Protein AF-A0A846U7V5-F1 (afdb_monomer)

Secondary structure (DSSP, 8-state):
--HHHHHHHHHHHHHHHHTT-S--HHHHHHHHHHHHHHHHHHHHHHHHHHTT-TTSS-SSSSSSSS-SS--GGGHHHHHHHHHHHHHHHHHHHHHHHHHHHH-

Solvent-accessible surface area (backbone atoms only — not comparable to full-atom values): 5639 Å² total; per-residue (Å²): 130,67,69,72,55,51,58,51,49,53,53,47,53,50,46,47,54,64,41,56,83,68,86,47,75,62,46,52,49,32,50,52,48,42,53,51,43,51,52,50,46,52,53,44,48,49,47,23,62,76,68,64,14,80,66,36,42,83,43,79,92,32,26,38,99,91,32,74,57,65,51,80,92,49,46,71,36,6,48,49,32,46,47,44,58,52,44,51,56,54,39,51,54,38,50,52,52,37,53,63,56,50,92

Structure (mmCIF, N/CA/C/O backbone):
data_AF-A0A846U7V5-F1
#
_entry.id   AF-A0A846U7V5-F1
#
loop_
_atom_site.group_PDB
_atom_site.id
_atom_site.type_symbol
_atom_site.label_atom_id
_atom_site.label_alt_id
_atom_site.label_comp_id
_atom_site.label_asym_id
_atom_site.label_entity_id
_atom_site.label_seq_id
_atom_site.pdbx_PDB_ins_code
_atom_site.Cartn_x
_atom_site.Cartn_y
_atom_site.Cartn_z
_atom_site.occupancy
_atom_site.B_iso_or_equiv
_atom_site.auth_seq_id
_atom_site.auth_comp_id
_atom_site.auth_asym_id
_atom_site.auth_atom_id
_atom_site.pdbx_PDB_model_num
ATOM 1 N N . MET A 1 1 ? -43.695 6.632 30.912 1.00 59.81 1 MET A N 1
ATOM 2 C CA . MET A 1 1 ? -42.466 7.404 30.580 1.00 59.81 1 MET A CA 1
ATOM 3 C C . MET A 1 1 ? -41.143 6.617 30.705 1.00 59.81 1 MET A C 1
ATOM 5 O O . MET A 1 1 ? -40.128 7.125 30.246 1.00 59.81 1 MET A O 1
ATOM 9 N N . LYS A 1 2 ? -41.107 5.399 31.283 1.00 62.31 2 LYS A N 1
ATOM 10 C CA . LYS A 1 2 ? -39.866 4.626 31.538 1.00 62.31 2 LYS A CA 1
ATOM 11 C C . LYS A 1 2 ? -39.316 3.881 30.298 1.00 62.31 2 LYS A C 1
ATOM 13 O O . LYS A 1 2 ? -38.116 3.923 30.058 1.00 62.31 2 LYS A O 1
ATOM 18 N N . GLY A 1 3 ? -40.187 3.317 29.450 1.00 66.62 3 GLY A N 1
ATOM 19 C CA . GLY A 1 3 ? -39.778 2.518 28.275 1.00 66.62 3 GLY A CA 1
ATOM 20 C C . GLY A 1 3 ? -39.050 3.290 27.162 1.00 66.62 3 GLY A C 1
ATOM 21 O O . GLY A 1 3 ? -38.136 2.766 26.539 1.00 66.62 3 GLY A O 1
ATOM 22 N N . GLY A 1 4 ? -39.366 4.574 26.955 1.00 70.88 4 GLY A N 1
ATOM 23 C CA . GLY A 1 4 ? -38.682 5.393 25.941 1.00 70.88 4 GLY A CA 1
ATOM 24 C C . GLY A 1 4 ? -37.241 5.779 26.302 1.00 70.88 4 GLY A C 1
ATOM 25 O O . GLY A 1 4 ? -36.470 6.166 25.426 1.00 70.88 4 GLY A O 1
ATOM 26 N N . ARG A 1 5 ? -36.866 5.693 27.585 1.00 74.62 5 ARG A N 1
ATOM 27 C CA . ARG A 1 5 ? -35.504 5.987 28.056 1.00 74.62 5 ARG A CA 1
ATOM 28 C C . ARG A 1 5 ? -34.589 4.772 27.892 1.00 74.62 5 ARG A C 1
ATOM 30 O O . ARG A 1 5 ? -33.436 4.943 27.521 1.00 74.62 5 ARG A O 1
ATOM 37 N N . GLU A 1 6 ? -35.132 3.572 28.079 1.00 74.44 6 GLU A N 1
ATOM 38 C CA . GLU A 1 6 ? -34.396 2.319 27.912 1.00 74.44 6 GLU A CA 1
ATOM 39 C C . GLU A 1 6 ? -34.044 2.048 26.441 1.00 74.44 6 GLU A C 1
ATOM 41 O O . GLU A 1 6 ? -32.890 1.782 26.121 1.00 74.44 6 GLU A O 1
ATOM 46 N N . ALA A 1 7 ? -34.991 2.252 25.517 1.00 79.00 7 ALA A N 1
ATOM 47 C CA . ALA A 1 7 ? -34.742 2.076 24.082 1.00 79.00 7 ALA A CA 1
ATOM 48 C C . ALA A 1 7 ? -33.653 3.024 23.539 1.00 79.00 7 ALA A C 1
ATOM 50 O O . ALA A 1 7 ? -32.867 2.647 22.669 1.00 79.00 7 ALA A O 1
ATOM 51 N N . LYS A 1 8 ? -33.573 4.255 24.069 1.00 80.62 8 LYS A N 1
ATOM 52 C CA . LYS A 1 8 ? -32.501 5.205 23.726 1.00 80.62 8 LYS A CA 1
ATOM 53 C C . LYS A 1 8 ? -31.143 4.757 24.265 1.00 80.62 8 LYS A C 1
ATOM 55 O O . LYS A 1 8 ? -30.148 4.941 23.571 1.00 80.62 8 LYS A O 1
ATOM 60 N N . ASP A 1 9 ? -31.102 4.174 25.461 1.00 81.88 9 ASP A N 1
ATOM 61 C CA . ASP A 1 9 ? -29.857 3.720 26.082 1.00 81.88 9 ASP A CA 1
ATOM 62 C C . ASP 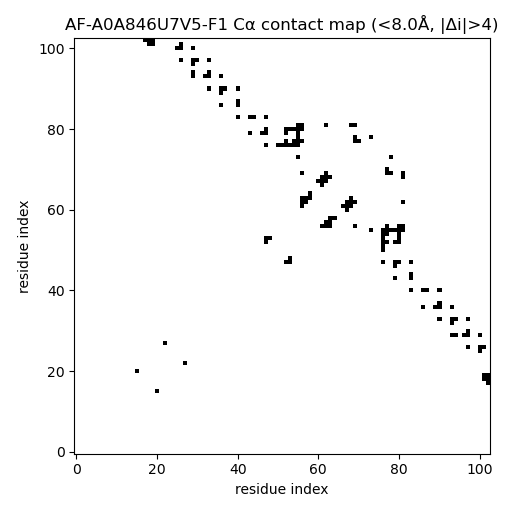A 1 9 ? -29.319 2.453 25.406 1.00 81.88 9 ASP A C 1
ATOM 64 O O . ASP A 1 9 ? -28.140 2.401 25.076 1.00 81.88 9 ASP A O 1
ATOM 68 N N . VAL A 1 10 ? -30.190 1.496 25.061 1.00 81.94 10 VAL A N 1
ATOM 69 C CA . VAL A 1 10 ? -29.835 0.314 24.252 1.00 81.94 10 VAL A CA 1
ATOM 70 C C . VAL A 1 10 ? -29.305 0.732 22.880 1.00 81.94 10 VAL A C 1
ATOM 72 O O . VAL A 1 10 ? -28.250 0.263 22.459 1.00 81.94 10 VAL A O 1
ATOM 75 N N . ARG A 1 11 ? -29.976 1.672 22.199 1.00 81.50 11 ARG A N 1
ATOM 76 C CA . ARG A 1 11 ? -29.521 2.187 20.898 1.00 81.50 11 ARG A CA 1
ATOM 77 C C . ARG A 1 11 ? -28.172 2.899 20.996 1.00 81.50 11 ARG A C 1
ATOM 79 O O . ARG A 1 11 ? -27.353 2.752 20.096 1.00 81.50 11 ARG A O 1
ATOM 86 N N . ARG A 1 12 ? -27.933 3.644 22.079 1.00 80.75 12 ARG A N 1
ATOM 87 C CA . ARG A 1 12 ? -26.652 4.313 22.330 1.00 80.75 12 ARG A CA 1
ATOM 88 C C . ARG A 1 12 ? -25.546 3.302 22.624 1.00 80.75 12 ARG A C 1
ATOM 90 O O . ARG A 1 12 ?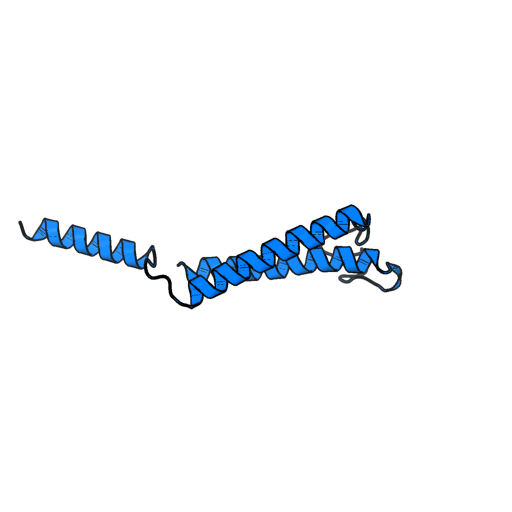 -24.510 3.375 21.991 1.00 80.75 12 ARG A O 1
ATOM 97 N N . LYS A 1 13 ? -25.802 2.298 23.465 1.00 78.50 13 LYS A N 1
ATOM 98 C CA . LYS A 1 13 ? -24.853 1.211 23.752 1.00 78.50 13 LYS A CA 1
ATOM 99 C C . LYS A 1 13 ? -24.483 0.415 22.502 1.00 78.50 13 LYS A C 1
ATOM 101 O O . LYS A 1 13 ? -23.317 0.114 22.302 1.00 78.50 13 LYS A O 1
ATOM 106 N N . ILE A 1 14 ? -25.466 0.105 21.654 1.00 80.88 14 ILE A N 1
ATOM 107 C CA . ILE A 1 14 ? -25.241 -0.558 20.364 1.00 80.88 14 ILE A CA 1
ATOM 108 C C . ILE A 1 14 ? -24.446 0.353 19.423 1.00 80.88 14 ILE A C 1
ATOM 110 O O . ILE A 1 14 ? -23.554 -0.130 18.744 1.00 80.88 14 ILE A O 1
ATOM 114 N N . SER A 1 15 ? -24.723 1.661 19.402 1.00 73.44 15 SER A N 1
ATOM 115 C CA . SER A 1 15 ? -23.958 2.634 18.612 1.00 73.44 15 SER A CA 1
ATOM 116 C C . SER A 1 15 ? -22.519 2.786 19.101 1.00 73.44 15 SER A C 1
ATOM 118 O O . SER A 1 15 ? -21.629 2.835 18.270 1.00 73.44 15 SER A O 1
ATOM 120 N N . ASP A 1 16 ? -22.281 2.848 20.410 1.00 71.06 16 ASP A N 1
ATOM 121 C CA . ASP A 1 16 ? -20.942 2.970 21.006 1.00 71.06 16 ASP A CA 1
ATOM 122 C C . ASP A 1 16 ? -20.139 1.663 20.894 1.00 71.06 16 ASP A C 1
ATOM 124 O O . ASP A 1 16 ? -18.911 1.675 20.898 1.00 71.06 16 ASP A O 1
ATOM 128 N N . PHE A 1 17 ? -20.839 0.528 20.800 1.00 70.81 17 PHE A N 1
ATOM 129 C CA . PHE A 1 17 ? -20.247 -0.780 20.535 1.00 70.81 17 PHE A CA 1
ATOM 130 C C . PHE A 1 17 ? -19.938 -0.979 19.045 1.00 70.81 17 PHE A C 1
ATOM 132 O O . PHE A 1 17 ? -18.864 -1.462 18.718 1.00 70.81 17 PHE A O 1
ATOM 139 N N . LEU A 1 18 ? -20.848 -0.587 18.143 1.00 70.25 18 LEU A N 1
ATOM 140 C CA . LEU A 1 18 ? -20.647 -0.654 16.686 1.00 70.25 18 LEU A CA 1
ATOM 141 C C . LEU A 1 18 ? -19.679 0.415 16.167 1.00 70.25 18 LEU A C 1
ATOM 143 O O . LEU A 1 18 ? -19.015 0.206 15.159 1.00 70.25 18 LEU A O 1
ATOM 147 N N . PHE A 1 19 ? -19.617 1.564 16.832 1.00 65.06 19 PHE A N 1
ATOM 148 C CA . PHE A 1 19 ? -18.668 2.629 16.565 1.00 65.06 19 PHE A CA 1
ATOM 149 C C . PHE A 1 19 ? -17.901 2.865 17.851 1.00 65.06 19 PHE A C 1
ATOM 151 O O . PHE A 1 19 ? -18.376 3.587 18.725 1.00 65.06 19 PHE A O 1
ATOM 158 N N . ARG A 1 20 ? -16.716 2.258 17.966 1.00 62.06 20 ARG A N 1
ATOM 159 C CA . ARG A 1 20 ? -15.793 2.491 19.079 1.00 62.06 20 ARG A CA 1
ATOM 160 C C . ARG A 1 20 ? -15.451 3.989 19.125 1.00 62.06 20 ARG A C 1
ATOM 162 O O . ARG A 1 20 ? -14.540 4.461 18.456 1.00 62.06 20 ARG A O 1
ATOM 169 N N . THR A 1 21 ? -16.220 4.767 19.888 1.00 66.50 21 THR A N 1
ATOM 170 C CA . THR A 1 21 ? -16.107 6.239 19.966 1.00 66.50 21 THR A CA 1
ATOM 171 C C . THR A 1 21 ? -14.907 6.699 20.794 1.00 66.50 21 THR A C 1
ATOM 173 O O . THR A 1 21 ? -14.613 7.892 20.865 1.00 66.50 21 THR A O 1
ATOM 176 N N . GLN A 1 22 ? -14.197 5.761 21.423 1.00 70.56 22 GLN A N 1
ATOM 177 C CA . GLN A 1 22 ? -12.976 6.006 22.176 1.00 70.56 22 GLN A CA 1
ATOM 178 C C . GLN A 1 22 ? -11.765 5.711 21.291 1.00 70.56 22 GLN A C 1
ATOM 180 O O . GLN A 1 22 ? -11.539 4.572 20.889 1.00 70.56 22 GLN A O 1
ATOM 185 N N . VAL A 1 23 ? -10.979 6.748 21.003 1.00 75.81 23 VAL A N 1
ATOM 186 C CA . VAL A 1 23 ? -9.712 6.627 20.276 1.00 75.81 23 VAL A CA 1
ATOM 187 C C . VAL A 1 23 ? -8.670 6.032 21.223 1.00 75.81 23 VAL A C 1
ATOM 189 O O . VAL A 1 23 ? -8.004 6.749 21.972 1.00 75.81 23 VAL A O 1
ATOM 192 N N . ASP A 1 24 ? -8.558 4.709 21.219 1.00 83.38 24 ASP A N 1
ATOM 193 C CA . ASP A 1 24 ? -7.530 4.002 21.971 1.00 83.38 24 ASP A CA 1
ATOM 194 C C . ASP A 1 24 ? -6.147 4.128 21.297 1.00 83.38 24 ASP A C 1
ATOM 196 O O . ASP A 1 24 ? -5.984 4.638 20.182 1.00 83.38 24 ASP A O 1
ATOM 200 N N . GLY A 1 25 ? -5.098 3.712 22.011 1.00 87.31 25 GLY A N 1
ATOM 201 C CA . GLY A 1 25 ? -3.732 3.764 21.484 1.00 87.31 25 GLY A CA 1
ATOM 202 C C . GLY A 1 25 ? -3.549 2.932 20.209 1.00 87.31 25 GLY A C 1
ATOM 203 O O . GLY A 1 25 ? -2.705 3.277 19.383 1.00 87.31 25 GLY A O 1
ATOM 204 N N . TRP A 1 26 ? -4.363 1.887 20.027 1.00 88.25 26 TRP A N 1
ATOM 205 C CA . TRP A 1 26 ? -4.300 0.985 18.883 1.00 88.25 26 TRP A CA 1
ATOM 206 C C . TRP A 1 26 ? -4.814 1.659 17.611 1.00 88.25 26 TRP A C 1
ATOM 208 O O . TRP A 1 26 ? -4.084 1.707 16.623 1.00 88.25 26 TRP A O 1
ATOM 218 N N . VAL A 1 27 ? -5.986 2.300 17.670 1.00 90.50 27 VAL A N 1
ATOM 219 C CA . VAL A 1 27 ? -6.542 3.106 16.569 1.00 90.50 27 VAL A CA 1
ATOM 220 C C . VAL A 1 27 ? -5.573 4.220 16.160 1.00 90.50 27 VAL A C 1
ATOM 222 O O . VAL A 1 27 ? -5.361 4.459 14.970 1.00 90.50 27 VAL A O 1
ATOM 225 N N . ARG A 1 28 ? -4.924 4.890 17.127 1.00 91.31 28 ARG A N 1
ATOM 226 C CA . ARG A 1 28 ? -3.909 5.921 16.824 1.00 91.31 28 ARG A CA 1
ATOM 227 C C . ARG A 1 28 ? -2.690 5.328 16.126 1.00 91.31 28 ARG A C 1
ATOM 229 O O . ARG A 1 28 ? -2.202 5.922 15.166 1.00 91.31 28 ARG A O 1
ATOM 236 N N . ALA A 1 29 ? -2.195 4.186 16.599 1.00 94.25 29 ALA A N 1
ATOM 237 C CA . ALA A 1 29 ? -1.035 3.522 16.017 1.00 94.25 29 ALA A CA 1
ATOM 238 C C . ALA A 1 29 ? -1.311 3.063 14.578 1.00 94.25 29 ALA A C 1
ATOM 240 O O . ALA A 1 29 ? -0.516 3.358 13.685 1.00 94.25 29 ALA A O 1
ATOM 241 N N . THR A 1 30 ? -2.454 2.420 14.318 1.00 94.00 30 THR A N 1
ATOM 242 C CA . THR A 1 30 ? -2.829 1.973 12.968 1.00 94.00 30 THR A CA 1
ATOM 243 C C . THR A 1 30 ? -3.107 3.142 12.024 1.00 94.00 30 THR A C 1
ATOM 245 O O . THR A 1 30 ? -2.791 3.050 10.837 1.00 94.00 30 THR A O 1
ATOM 248 N N . ALA A 1 31 ? -3.628 4.265 12.528 1.00 93.38 31 ALA A N 1
ATOM 249 C CA . ALA A 1 31 ? -3.812 5.483 11.741 1.00 93.38 31 ALA A CA 1
ATOM 250 C C . ALA A 1 31 ? -2.469 6.094 11.305 1.00 93.38 31 ALA A C 1
ATOM 252 O O . ALA A 1 31 ? -2.274 6.372 10.120 1.00 93.38 31 ALA A O 1
ATOM 253 N N . TRP A 1 32 ? -1.514 6.241 12.231 1.00 97.12 32 TRP A N 1
ATOM 254 C CA . TRP A 1 32 ? -0.164 6.710 11.900 1.00 97.12 32 TRP A CA 1
ATOM 255 C C . TRP A 1 32 ? 0.566 5.749 10.961 1.00 97.12 32 TRP A C 1
ATOM 257 O O . TRP A 1 32 ? 1.165 6.193 9.982 1.00 97.12 32 TRP A O 1
ATOM 267 N N . ALA A 1 33 ? 0.471 4.439 11.205 1.00 96.12 33 ALA A N 1
ATOM 268 C CA . ALA A 1 33 ? 1.046 3.428 10.324 1.00 96.12 33 ALA A CA 1
ATOM 269 C C . ALA A 1 33 ? 0.461 3.517 8.906 1.00 96.12 33 ALA A C 1
ATOM 271 O O . ALA A 1 33 ? 1.212 3.487 7.933 1.00 96.12 33 ALA A O 1
ATOM 272 N N . SER A 1 34 ? -0.857 3.700 8.781 1.00 95.75 34 SER A N 1
ATOM 273 C CA . SER A 1 34 ? -1.530 3.863 7.485 1.00 95.75 34 SER A CA 1
ATOM 274 C C . SER A 1 34 ? -1.059 5.114 6.755 1.00 95.75 34 SER A C 1
ATOM 276 O O . SER A 1 34 ? -0.784 5.055 5.557 1.00 95.75 34 SER A O 1
ATOM 278 N N . LEU A 1 35 ? -0.934 6.240 7.462 1.00 97.00 35 LEU A N 1
ATOM 279 C CA . LEU A 1 35 ? -0.449 7.490 6.881 1.00 97.00 35 LEU A CA 1
ATOM 280 C C . LEU A 1 35 ? 0.974 7.327 6.334 1.00 97.00 35 LEU A C 1
ATOM 282 O O . LEU A 1 35 ? 1.243 7.682 5.185 1.00 97.00 35 LEU A O 1
ATOM 286 N N . LEU A 1 36 ? 1.873 6.761 7.139 1.00 97.38 36 LEU A N 1
ATOM 287 C CA . LEU A 1 36 ? 3.269 6.550 6.761 1.00 97.38 36 LEU A CA 1
ATOM 288 C C . LEU A 1 36 ? 3.401 5.561 5.599 1.00 97.38 36 LEU A C 1
ATOM 290 O O . LEU A 1 36 ? 4.114 5.846 4.639 1.00 97.38 36 LEU A O 1
ATOM 294 N N . ALA A 1 37 ? 2.681 4.438 5.645 1.00 96.25 37 ALA A N 1
ATOM 295 C CA . ALA A 1 37 ? 2.711 3.425 4.594 1.00 96.25 37 ALA A CA 1
ATOM 296 C C . ALA A 1 37 ? 2.183 3.969 3.255 1.00 96.25 37 ALA A C 1
ATOM 298 O O . ALA A 1 37 ? 2.821 3.765 2.225 1.00 96.25 37 ALA A O 1
ATOM 299 N N . ASN A 1 38 ? 1.073 4.718 3.262 1.00 96.81 38 ASN A N 1
ATOM 300 C CA . ASN A 1 38 ? 0.556 5.364 2.050 1.00 96.81 38 ASN A CA 1
ATOM 301 C C . ASN A 1 38 ? 1.538 6.401 1.502 1.00 96.81 38 ASN A C 1
ATOM 303 O O . ASN A 1 38 ? 1.795 6.432 0.302 1.00 96.81 38 ASN A O 1
ATOM 307 N N . SER A 1 39 ? 2.112 7.229 2.380 1.00 97.69 39 SER A N 1
ATOM 308 C CA . SER A 1 39 ? 3.087 8.247 1.980 1.00 97.69 39 SER A CA 1
ATOM 309 C C . SER A 1 39 ? 4.298 7.600 1.310 1.00 97.69 39 SER A C 1
ATOM 311 O O . SER A 1 39 ? 4.704 8.015 0.228 1.00 97.69 39 SER A O 1
ATOM 313 N N . LEU A 1 40 ? 4.832 6.530 1.905 1.00 95.88 40 LEU A N 1
ATOM 314 C CA . LEU A 1 40 ? 5.952 5.786 1.341 1.00 95.88 40 LEU A CA 1
ATOM 315 C C . LEU A 1 40 ? 5.592 5.135 -0.001 1.00 95.88 40 LEU A C 1
ATOM 317 O O . LEU A 1 40 ? 6.387 5.214 -0.937 1.00 95.88 40 LEU A O 1
ATOM 321 N N . LEU A 1 41 ? 4.402 4.540 -0.125 1.00 95.69 41 LEU A N 1
ATOM 322 C CA . LEU A 1 41 ? 3.938 3.934 -1.375 1.00 95.69 41 LEU A CA 1
ATOM 323 C C . LEU A 1 41 ? 3.823 4.974 -2.500 1.00 95.69 41 LEU A C 1
ATOM 325 O O . LEU A 1 41 ? 4.287 4.740 -3.611 1.00 95.69 41 LEU A O 1
ATOM 329 N N . ILE A 1 42 ? 3.266 6.152 -2.212 1.00 96.12 42 ILE A N 1
ATOM 330 C CA . ILE A 1 42 ? 3.140 7.236 -3.197 1.00 96.12 42 ILE A CA 1
ATOM 331 C C . ILE A 1 42 ? 4.523 7.736 -3.632 1.00 96.12 42 ILE A C 1
ATOM 333 O O . ILE A 1 42 ? 4.778 7.887 -4.828 1.00 96.12 42 ILE A O 1
ATOM 337 N N . LEU A 1 43 ? 5.431 7.968 -2.680 1.00 96.38 43 LEU A N 1
ATOM 338 C CA . LEU A 1 43 ? 6.781 8.458 -2.970 1.00 96.38 43 LEU A CA 1
ATOM 339 C C . LEU A 1 43 ? 7.592 7.446 -3.789 1.00 96.38 43 LEU A C 1
ATOM 341 O O . LEU A 1 43 ? 8.241 7.815 -4.767 1.00 96.38 43 LEU A O 1
ATOM 345 N N . THR A 1 44 ? 7.531 6.165 -3.425 1.00 94.38 44 THR A N 1
ATOM 346 C CA . THR A 1 44 ? 8.233 5.094 -4.148 1.00 94.38 44 THR A CA 1
ATOM 347 C C . THR A 1 44 ? 7.609 4.814 -5.515 1.00 94.38 44 THR A C 1
ATOM 349 O O . THR A 1 44 ? 8.347 4.634 -6.482 1.00 94.38 44 THR A O 1
ATOM 352 N N . GLY A 1 45 ? 6.284 4.897 -5.660 1.00 93.25 45 GLY A N 1
ATOM 353 C CA . GLY A 1 45 ? 5.614 4.858 -6.962 1.00 93.25 45 GLY A CA 1
ATOM 354 C C . GLY A 1 45 ? 6.012 6.032 -7.867 1.00 93.25 45 GLY A C 1
ATOM 355 O O . GLY A 1 45 ? 6.282 5.849 -9.056 1.00 93.25 45 GLY A O 1
ATOM 356 N N . GLY A 1 46 ? 6.145 7.232 -7.295 1.00 94.50 46 GLY A N 1
ATOM 357 C CA . GLY A 1 46 ? 6.715 8.391 -7.981 1.00 94.50 46 GLY A CA 1
ATOM 358 C C . GLY A 1 46 ? 8.152 8.135 -8.441 1.00 94.50 46 GLY A C 1
ATOM 359 O O . GLY A 1 46 ? 8.490 8.411 -9.591 1.00 94.50 46 GLY A O 1
ATOM 360 N N . LEU A 1 47 ? 8.980 7.525 -7.587 1.00 93.38 47 LEU A N 1
ATOM 361 C CA . LEU A 1 47 ? 10.350 7.147 -7.932 1.00 93.38 47 LEU A CA 1
ATOM 362 C C . LEU A 1 47 ? 10.401 6.135 -9.085 1.00 93.38 47 LEU A C 1
ATOM 364 O O . LEU A 1 47 ? 11.190 6.325 -10.010 1.00 93.38 47 LEU A O 1
ATOM 368 N N . VAL A 1 48 ? 9.544 5.106 -9.092 1.00 93.00 48 VAL A N 1
ATOM 369 C CA . VAL A 1 48 ? 9.414 4.154 -10.216 1.00 93.00 48 VAL A CA 1
ATOM 370 C C . VAL A 1 48 ? 9.151 4.910 -11.520 1.00 93.00 48 VAL A C 1
ATOM 372 O O . VAL A 1 48 ? 9.802 4.647 -12.533 1.00 93.00 48 VAL A O 1
ATOM 375 N N . ARG A 1 49 ? 8.236 5.890 -11.496 1.00 92.44 49 ARG A N 1
ATOM 376 C CA . ARG A 1 49 ? 7.890 6.683 -12.681 1.00 92.44 49 ARG A CA 1
ATOM 377 C C . ARG A 1 49 ? 9.042 7.571 -13.148 1.00 92.44 49 ARG A C 1
ATOM 379 O O . ARG A 1 49 ? 9.312 7.601 -14.347 1.00 92.44 49 ARG A O 1
ATOM 386 N N . LEU A 1 50 ? 9.707 8.2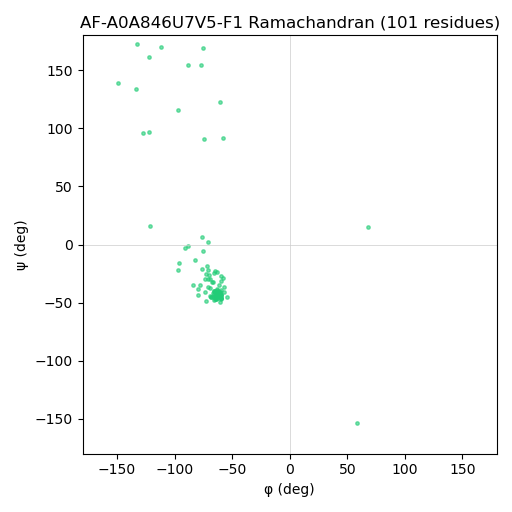64 -12.224 1.00 93.44 50 LEU A N 1
ATOM 387 C CA . LEU A 1 50 ? 10.815 9.182 -12.516 1.00 93.44 50 LEU A CA 1
ATOM 388 C C . LEU A 1 50 ? 12.078 8.455 -12.993 1.00 93.44 50 LEU A C 1
ATOM 390 O O . LEU A 1 50 ? 12.843 9.007 -13.776 1.00 93.44 50 LEU A O 1
ATOM 394 N N . THR A 1 51 ? 12.283 7.214 -12.552 1.00 89.88 51 THR A N 1
ATOM 395 C CA . THR A 1 51 ? 13.433 6.381 -12.944 1.00 89.88 51 THR A CA 1
ATOM 396 C C . THR A 1 51 ? 13.166 5.512 -14.172 1.00 89.88 51 THR A C 1
ATOM 398 O O . THR A 1 51 ? 14.062 4.798 -14.611 1.00 89.88 51 THR A O 1
ATOM 401 N N . GLY A 1 52 ? 11.946 5.529 -14.721 1.00 86.25 52 GLY A N 1
ATOM 402 C CA . GLY A 1 52 ? 11.561 4.655 -15.833 1.00 86.25 52 GLY A CA 1
ATOM 403 C C . GLY A 1 52 ? 11.494 3.167 -15.466 1.00 86.25 52 GLY A C 1
ATOM 404 O O . GLY A 1 52 ? 11.428 2.326 -16.355 1.00 86.25 52 GLY A O 1
ATOM 405 N N . SER A 1 53 ? 11.469 2.826 -14.174 1.00 88.44 53 SER A N 1
ATOM 406 C CA . SER A 1 53 ? 11.538 1.442 -13.680 1.00 88.44 53 SER A CA 1
ATOM 407 C C . SER A 1 53 ? 10.229 0.656 -13.823 1.00 88.44 53 SER A C 1
ATOM 409 O O . SER A 1 53 ? 10.147 -0.453 -13.324 1.00 88.44 53 SER A O 1
ATOM 411 N N . GLY A 1 54 ? 9.194 1.201 -14.469 1.00 78.75 54 GLY A N 1
ATOM 412 C CA . GLY A 1 54 ? 7.860 0.580 -14.551 1.00 78.75 54 GLY A CA 1
ATOM 413 C C . GLY A 1 54 ? 7.750 -0.666 -15.443 1.00 78.75 54 GLY A C 1
ATOM 414 O O . GLY A 1 54 ? 6.646 -1.165 -15.629 1.00 78.75 54 GLY A O 1
ATOM 415 N N . LEU A 1 55 ? 8.863 -1.117 -16.028 1.00 79.38 55 LEU A N 1
ATOM 416 C CA . LEU A 1 55 ? 8.992 -2.361 -16.800 1.00 79.38 55 LEU A CA 1
ATOM 417 C C . LEU A 1 55 ? 10.060 -3.296 -16.195 1.00 79.38 55 LEU A C 1
ATOM 419 O O . LEU A 1 55 ? 10.542 -4.207 -16.864 1.00 79.38 55 LEU A O 1
ATOM 423 N N . GLY A 1 56 ? 10.472 -3.050 -14.949 1.00 78.69 56 GLY A N 1
ATOM 424 C CA . GLY A 1 56 ? 11.453 -3.854 -14.223 1.00 78.69 56 GLY A CA 1
ATOM 425 C C . GLY A 1 56 ? 10.941 -5.239 -13.808 1.00 78.69 56 GLY A C 1
ATOM 426 O O . GLY A 1 56 ? 11.756 -6.130 -13.604 1.00 78.69 56 GLY A O 1
ATOM 427 N N . CYS A 1 57 ? 9.624 -5.443 -13.708 1.00 83.81 57 CYS A N 1
ATOM 428 C CA . CYS A 1 57 ? 8.969 -6.744 -13.547 1.00 83.81 57 CYS A CA 1
ATOM 429 C C . CYS A 1 57 ? 7.876 -6.901 -14.628 1.00 83.81 57 CYS A C 1
ATOM 431 O O . CYS A 1 57 ? 6.754 -6.427 -14.431 1.00 83.81 57 CYS A O 1
ATOM 433 N N . PRO A 1 58 ? 8.148 -7.561 -15.767 1.00 81.44 58 PRO A N 1
ATOM 434 C CA . PRO A 1 58 ? 7.223 -7.600 -16.906 1.00 81.44 58 PRO A CA 1
ATOM 435 C C . PRO A 1 58 ? 5.889 -8.313 -16.634 1.00 81.44 58 PRO A C 1
ATOM 437 O O . PRO A 1 58 ? 4.904 -8.045 -17.318 1.00 81.44 58 PRO A O 1
ATOM 440 N N . THR A 1 59 ? 5.829 -9.208 -15.646 1.00 83.31 59 THR A N 1
ATOM 441 C CA . THR A 1 59 ? 4.627 -9.999 -15.332 1.00 83.31 59 THR A CA 1
ATOM 442 C C . THR A 1 59 ? 4.020 -9.605 -13.988 1.00 83.31 59 THR A C 1
ATOM 444 O O . THR A 1 59 ? 4.631 -8.873 -13.212 1.00 83.31 59 THR A O 1
ATOM 447 N N . TRP A 1 60 ? 2.817 -10.101 -13.681 1.00 80.38 60 TRP A N 1
ATOM 448 C CA . TRP A 1 60 ? 2.185 -10.035 -12.356 1.00 80.38 60 TRP A CA 1
ATOM 449 C C . TRP A 1 60 ? 1.285 -11.272 -12.173 1.00 80.38 60 TRP A C 1
ATOM 451 O O . TRP A 1 60 ? 0.621 -11.645 -13.141 1.00 80.38 60 TRP A O 1
ATOM 461 N N . PRO A 1 61 ? 1.223 -11.942 -10.999 1.00 77.62 61 PRO A N 1
ATOM 462 C CA . PRO A 1 61 ? 1.794 -11.596 -9.686 1.00 77.62 61 PRO A CA 1
ATOM 463 C C . PRO A 1 61 ? 3.272 -11.964 -9.489 1.00 77.62 61 PRO A C 1
ATOM 465 O O . PRO A 1 61 ? 3.899 -11.487 -8.545 1.00 77.62 61 PRO A O 1
ATOM 468 N N . ARG A 1 62 ? 3.848 -12.782 -10.374 1.00 81.81 62 ARG A N 1
ATOM 469 C CA . ARG A 1 62 ? 5.297 -13.041 -10.409 1.00 81.81 62 ARG A CA 1
ATOM 470 C C . ARG A 1 62 ? 6.031 -11.866 -11.044 1.00 81.81 62 ARG A C 1
ATOM 472 O O . ARG A 1 62 ? 5.427 -11.147 -11.834 1.00 81.81 62 ARG A O 1
ATOM 479 N N . CYS A 1 63 ? 7.308 -11.664 -10.725 1.00 84.19 63 CYS A N 1
ATOM 480 C CA . CYS A 1 63 ? 8.095 -10.581 -11.324 1.00 84.19 63 CYS A CA 1
ATOM 481 C C . CYS A 1 63 ? 8.553 -10.937 -12.755 1.00 84.19 63 CYS A C 1
ATOM 483 O O . CYS A 1 63 ? 8.531 -10.064 -13.619 1.00 84.19 63 CYS A O 1
ATOM 485 N N . THR A 1 64 ? 8.865 -12.212 -13.019 1.00 84.94 64 THR A N 1
ATOM 486 C CA . THR A 1 64 ? 9.031 -12.804 -14.363 1.00 84.94 64 THR A CA 1
ATOM 487 C C . THR A 1 64 ? 8.264 -14.132 -14.454 1.00 84.94 64 THR A C 1
ATOM 489 O O . THR A 1 64 ? 7.783 -14.630 -13.434 1.00 84.94 64 THR A O 1
ATOM 492 N N . ASP A 1 65 ? 8.169 -14.745 -15.639 1.00 85.44 65 ASP A N 1
ATOM 493 C CA . ASP A 1 65 ? 7.499 -16.050 -15.802 1.00 85.44 65 ASP A CA 1
ATOM 494 C C . ASP A 1 65 ? 8.112 -17.147 -14.906 1.00 85.44 65 ASP A C 1
ATOM 496 O O . ASP A 1 65 ? 7.385 -17.949 -14.300 1.00 85.44 65 ASP A O 1
ATOM 500 N N . ASP A 1 66 ? 9.438 -17.093 -14.738 1.00 85.62 66 ASP A N 1
ATOM 501 C CA . ASP A 1 66 ? 10.240 -18.070 -13.997 1.00 85.62 66 ASP A CA 1
ATOM 502 C C . ASP A 1 66 ? 10.531 -17.674 -12.535 1.00 85.62 66 ASP A C 1
ATOM 504 O O . ASP A 1 66 ? 10.933 -18.523 -11.739 1.00 85.62 66 ASP A O 1
ATOM 508 N N . SER A 1 67 ? 10.345 -16.402 -12.147 1.00 84.62 67 SER A N 1
ATOM 509 C CA . SER A 1 67 ? 10.748 -15.892 -10.825 1.00 84.62 67 SER A CA 1
ATOM 510 C C . SER A 1 67 ? 9.683 -15.043 -10.130 1.00 84.62 67 SER A C 1
ATOM 512 O O . SER A 1 67 ? 9.126 -14.086 -10.672 1.00 84.62 67 SER A O 1
ATOM 514 N N . TRP A 1 68 ? 9.472 -15.330 -8.844 1.00 85.56 68 TRP A N 1
ATOM 515 C CA . TRP A 1 68 ? 8.621 -14.531 -7.957 1.00 85.56 68 TRP A CA 1
ATOM 516 C C . TRP A 1 68 ? 9.282 -13.228 -7.496 1.00 85.56 68 TRP A C 1
ATOM 518 O O . TRP A 1 68 ? 8.580 -12.301 -7.100 1.00 85.56 68 TRP A O 1
ATOM 528 N N . THR A 1 69 ? 10.611 -13.140 -7.552 1.00 87.88 69 THR A N 1
ATOM 529 C CA . THR A 1 69 ? 11.386 -12.005 -7.039 1.00 87.88 69 THR A CA 1
ATOM 530 C C . THR A 1 69 ? 12.249 -11.371 -8.127 1.00 87.88 69 THR A C 1
ATOM 532 O O . THR A 1 69 ? 12.533 -11.977 -9.164 1.00 87.88 69 THR A O 1
ATOM 535 N N . SER A 1 70 ? 12.678 -10.131 -7.882 1.00 87.50 70 SER A N 1
ATOM 536 C CA . SER A 1 70 ? 13.664 -9.447 -8.721 1.00 87.50 70 SER A CA 1
ATOM 537 C C . SER A 1 70 ? 14.984 -10.226 -8.746 1.00 87.50 70 SER A C 1
ATOM 539 O O . SER A 1 70 ? 15.610 -10.435 -7.708 1.00 87.50 70 SER A O 1
ATOM 541 N N . THR A 1 71 ? 15.440 -10.611 -9.937 1.00 86.06 71 THR A N 1
ATOM 542 C CA . THR A 1 71 ? 16.754 -11.246 -10.138 1.00 86.06 71 THR A CA 1
ATOM 543 C C . THR A 1 71 ? 17.847 -10.199 -10.354 1.00 86.06 71 THR A C 1
ATOM 545 O O . THR A 1 71 ? 17.569 -9.126 -10.887 1.00 86.06 71 THR A O 1
ATOM 548 N N . ALA A 1 72 ? 19.106 -10.530 -10.045 1.00 83.94 72 ALA A N 1
ATOM 549 C CA . ALA A 1 72 ? 20.245 -9.626 -10.259 1.00 83.94 72 ALA A CA 1
ATOM 550 C C . ALA A 1 72 ? 20.405 -9.171 -11.726 1.00 83.94 72 ALA A C 1
ATOM 552 O O . ALA A 1 72 ? 20.859 -8.057 -11.974 1.00 83.94 72 ALA A O 1
ATOM 553 N N . ALA A 1 73 ? 19.970 -9.992 -12.690 1.00 83.12 73 ALA A N 1
ATOM 554 C CA . ALA A 1 73 ? 19.996 -9.668 -14.117 1.00 83.12 73 ALA A CA 1
ATOM 555 C C . ALA A 1 73 ? 19.108 -8.466 -14.496 1.00 83.12 73 ALA A C 1
ATOM 557 O O . ALA A 1 73 ? 19.373 -7.808 -15.496 1.00 83.12 73 ALA A O 1
ATOM 558 N N . MET A 1 74 ? 18.085 -8.148 -13.692 1.00 81.06 74 MET A N 1
ATOM 559 C CA . MET A 1 74 ? 17.183 -7.006 -13.922 1.00 81.06 74 MET A CA 1
ATOM 560 C C . MET A 1 74 ? 17.684 -5.702 -13.286 1.00 81.06 74 MET A C 1
ATOM 562 O O . MET A 1 74 ? 17.060 -4.646 -13.424 1.00 81.06 74 MET A O 1
ATOM 566 N N . GLY A 1 75 ? 18.831 -5.764 -12.602 1.00 86.75 75 GLY A N 1
ATOM 567 C CA . GLY A 1 75 ? 19.520 -4.609 -12.049 1.00 86.75 75 GLY A CA 1
ATOM 568 C C . GLY A 1 75 ? 18.677 -3.797 -11.064 1.00 86.75 75 GLY A C 1
ATOM 569 O O . GLY A 1 75 ? 17.771 -4.296 -10.394 1.00 86.75 75 GLY A O 1
ATOM 570 N N . ILE A 1 76 ? 19.001 -2.508 -10.967 1.00 87.00 76 ILE A N 1
ATOM 571 C CA . ILE A 1 76 ? 18.393 -1.612 -9.980 1.00 87.00 76 ILE A CA 1
ATOM 572 C C . ILE A 1 76 ? 16.926 -1.289 -10.296 1.00 87.00 76 ILE A C 1
ATOM 574 O O . ILE A 1 76 ? 16.126 -1.115 -9.382 1.00 87.00 76 ILE A O 1
ATOM 578 N N . HIS A 1 77 ? 16.548 -1.278 -11.576 1.00 87.94 77 HIS A N 1
ATOM 579 C CA . HIS A 1 77 ? 15.175 -1.013 -12.009 1.00 87.94 77 HIS A CA 1
ATOM 580 C C . HIS A 1 77 ? 14.213 -2.126 -11.572 1.00 87.94 77 HIS A C 1
ATOM 582 O O . HIS A 1 77 ? 13.133 -1.830 -11.058 1.00 87.94 77 HIS A O 1
ATOM 588 N N . GLY A 1 78 ? 14.632 -3.395 -11.681 1.00 84.69 78 GLY A N 1
ATOM 589 C CA . GLY A 1 78 ? 13.866 -4.531 -11.160 1.00 84.69 78 GLY A CA 1
ATOM 590 C C . GLY A 1 78 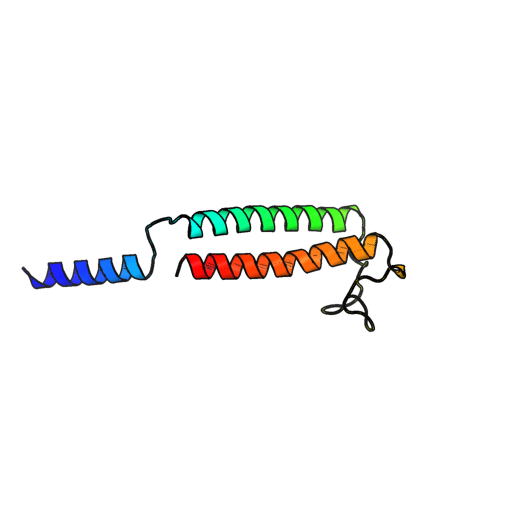? 13.655 -4.451 -9.646 1.00 84.69 78 GLY A C 1
ATOM 591 O O . GLY A 1 78 ? 12.544 -4.667 -9.159 1.00 84.69 78 GLY A O 1
ATOM 592 N N . ALA A 1 79 ? 14.686 -4.047 -8.896 1.00 87.88 79 ALA A N 1
ATOM 593 C CA . ALA A 1 79 ? 14.587 -3.874 -7.447 1.00 87.88 79 ALA A CA 1
ATOM 594 C C . ALA A 1 79 ? 13.628 -2.736 -7.048 1.00 87.88 79 ALA A C 1
ATOM 596 O O . ALA A 1 79 ? 12.857 -2.890 -6.101 1.00 87.88 79 ALA A O 1
ATOM 597 N N . ILE A 1 80 ? 13.644 -1.615 -7.780 1.00 88.25 80 ILE A N 1
ATOM 598 C CA . ILE A 1 80 ? 12.776 -0.456 -7.520 1.00 88.25 80 ILE A CA 1
ATOM 599 C C . ILE A 1 80 ? 11.298 -0.815 -7.744 1.00 88.25 80 ILE A C 1
ATOM 601 O O . ILE A 1 80 ? 10.461 -0.530 -6.884 1.00 88.25 80 ILE A O 1
ATOM 605 N N . GLU A 1 81 ? 10.960 -1.477 -8.856 1.00 88.69 81 GLU A N 1
ATOM 606 C CA . GLU A 1 81 ? 9.572 -1.877 -9.121 1.00 88.69 81 GLU A CA 1
ATOM 607 C C . GLU A 1 81 ? 9.090 -2.957 -8.148 1.00 88.69 81 GLU A C 1
ATOM 609 O O . GLU A 1 81 ? 8.002 -2.845 -7.575 1.00 88.69 81 GLU A O 1
ATOM 614 N N . PHE A 1 82 ? 9.914 -3.981 -7.913 1.00 90.19 82 PHE A N 1
ATOM 615 C CA . PHE A 1 82 ? 9.591 -5.043 -6.967 1.00 90.19 82 PHE A CA 1
ATOM 616 C C . PHE A 1 82 ? 9.385 -4.495 -5.548 1.00 90.19 82 PHE A C 1
ATOM 618 O O . PHE A 1 82 ? 8.447 -4.903 -4.864 1.00 90.19 82 PHE A O 1
ATOM 625 N N . GLY A 1 83 ? 10.198 -3.521 -5.127 1.00 89.88 83 GLY A N 1
ATOM 626 C CA . GLY A 1 83 ? 10.043 -2.839 -3.843 1.00 89.88 83 GLY A CA 1
ATOM 627 C C . GLY A 1 83 ? 8.690 -2.136 -3.708 1.00 89.88 83 GLY A C 1
ATOM 628 O O . GLY A 1 83 ? 7.993 -2.333 -2.713 1.00 89.88 83 GLY A O 1
ATOM 629 N N . ASN A 1 84 ? 8.266 -1.384 -4.727 1.00 93.69 84 ASN A N 1
ATOM 630 C CA . ASN A 1 84 ? 6.954 -0.728 -4.726 1.00 93.69 84 ASN A CA 1
ATOM 631 C C . ASN A 1 84 ? 5.789 -1.741 -4.699 1.00 93.69 84 ASN A C 1
AT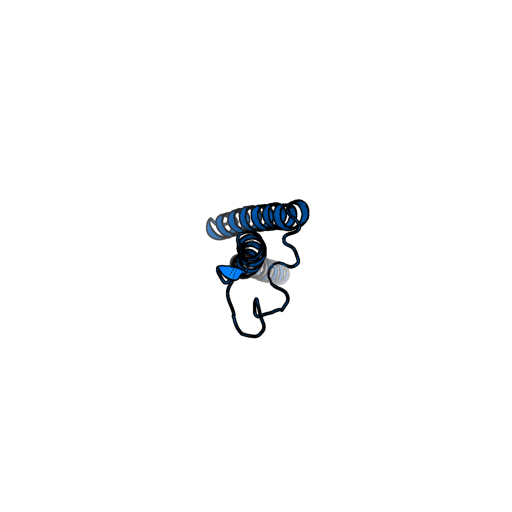OM 633 O O . ASN A 1 84 ? 4.801 -1.555 -3.981 1.00 93.69 84 ASN A O 1
ATOM 637 N N . ARG A 1 85 ? 5.918 -2.860 -5.425 1.00 92.56 85 ARG A N 1
ATOM 638 C CA . ARG A 1 85 ? 4.946 -3.966 -5.366 1.00 92.56 85 ARG A CA 1
ATOM 639 C C . ARG A 1 85 ? 4.871 -4.567 -3.960 1.00 92.56 85 ARG A C 1
ATOM 641 O O . ARG A 1 85 ? 3.775 -4.768 -3.444 1.00 92.56 85 ARG A O 1
ATOM 648 N N . LEU A 1 86 ? 6.016 -4.794 -3.312 1.00 91.69 86 LEU A N 1
ATOM 649 C CA . LEU A 1 86 ? 6.079 -5.348 -1.959 1.00 91.69 86 LEU A CA 1
ATOM 650 C C . LEU A 1 86 ? 5.446 -4.414 -0.915 1.00 91.69 86 LEU A C 1
ATOM 652 O O . LEU A 1 86 ? 4.692 -4.872 -0.056 1.00 91.69 86 LEU A O 1
ATOM 656 N N . LEU A 1 87 ? 5.689 -3.104 -1.024 1.00 93.50 87 LEU A N 1
ATOM 657 C CA . LEU A 1 87 ? 5.087 -2.093 -0.148 1.00 93.50 87 LEU A CA 1
ATOM 658 C C . LEU A 1 87 ? 3.559 -2.084 -0.216 1.00 93.50 87 LEU A C 1
ATOM 660 O O . LEU A 1 87 ? 2.910 -1.827 0.796 1.00 93.50 87 LEU A O 1
ATOM 664 N N . THR A 1 88 ? 2.979 -2.417 -1.371 1.00 92.75 88 THR A N 1
ATOM 665 C CA . THR A 1 88 ? 1.520 -2.523 -1.510 1.00 92.75 88 THR A CA 1
ATOM 666 C C . THR A 1 88 ? 0.961 -3.620 -0.603 1.00 92.75 88 THR A C 1
ATOM 668 O O . THR A 1 88 ? -0.022 -3.381 0.092 1.00 92.75 88 THR A O 1
ATOM 671 N N . PHE A 1 89 ? 1.614 -4.786 -0.521 1.00 92.94 89 PHE A N 1
ATOM 672 C CA . PHE A 1 89 ? 1.181 -5.859 0.383 1.00 92.94 89 PHE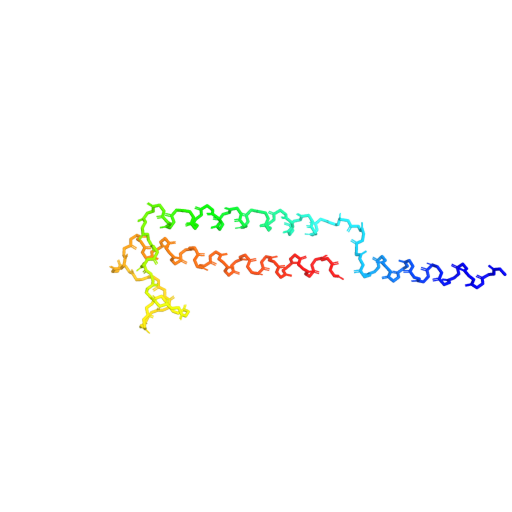 A CA 1
ATOM 673 C C . PHE A 1 89 ? 1.290 -5.452 1.855 1.00 92.94 89 PHE A C 1
ATOM 675 O O . PHE A 1 89 ? 0.378 -5.720 2.637 1.00 92.94 89 PHE A O 1
ATOM 682 N N . VAL A 1 90 ? 2.370 -4.758 2.231 1.00 94.31 90 VAL A N 1
ATOM 683 C CA . VAL A 1 90 ? 2.521 -4.204 3.587 1.00 94.31 90 VAL A CA 1
ATOM 684 C C . VAL A 1 90 ? 1.389 -3.223 3.888 1.00 94.31 90 VAL A C 1
ATOM 686 O O . VAL A 1 90 ? 0.754 -3.322 4.9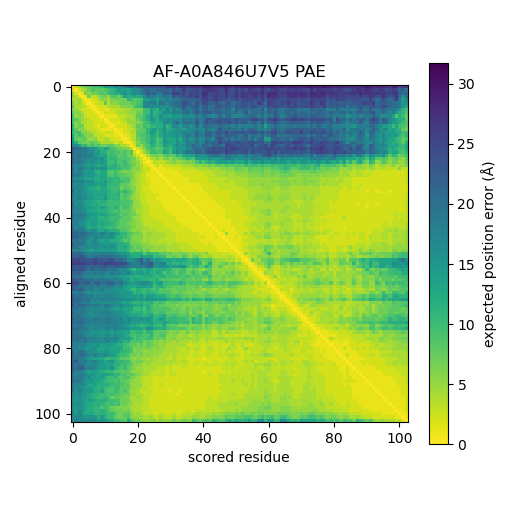37 1.00 94.31 90 VAL A O 1
ATOM 689 N N . LEU A 1 91 ? 1.081 -2.321 2.953 1.00 95.94 91 LEU A N 1
ATOM 690 C CA . LEU A 1 91 ? -0.018 -1.373 3.101 1.00 95.94 91 LEU A CA 1
ATOM 691 C C . LEU A 1 91 ? -1.368 -2.085 3.245 1.00 95.94 91 LEU A C 1
ATOM 693 O O . LEU A 1 91 ? -2.168 -1.691 4.089 1.00 95.94 91 LEU A O 1
ATOM 697 N N . THR A 1 92 ? -1.623 -3.144 2.472 1.00 96.00 92 THR A N 1
ATOM 698 C CA . THR A 1 92 ? -2.851 -3.941 2.600 1.00 96.00 92 THR A CA 1
ATOM 699 C C . THR A 1 92 ? -2.985 -4.544 3.998 1.00 96.00 92 THR A C 1
ATOM 701 O O . THR A 1 92 ? -4.059 -4.460 4.591 1.00 96.00 92 THR A O 1
ATOM 704 N N . LEU A 1 93 ? -1.908 -5.094 4.567 1.00 96.50 93 LEU A N 1
ATOM 705 C CA . LEU A 1 93 ? -1.923 -5.618 5.938 1.00 96.50 93 LEU A CA 1
ATOM 706 C C . LEU A 1 93 ? -2.206 -4.519 6.967 1.00 96.50 93 LEU A C 1
ATOM 708 O O . LEU A 1 93 ? -3.016 -4.718 7.872 1.00 96.50 93 LEU A O 1
ATOM 712 N N . VAL A 1 94 ? -1.589 -3.345 6.806 1.00 96.31 94 VAL A N 1
ATOM 713 C CA . VAL A 1 94 ? -1.841 -2.180 7.667 1.00 96.31 94 VAL A CA 1
ATOM 714 C C . VAL A 1 94 ? -3.298 -1.720 7.559 1.00 96.31 94 VAL A C 1
ATOM 716 O O . VAL A 1 94 ? -3.920 -1.439 8.580 1.00 96.31 94 VAL A O 1
ATOM 719 N N . ALA A 1 95 ? -3.869 -1.697 6.353 1.00 95.56 95 ALA A N 1
ATOM 720 C CA . ALA A 1 95 ? -5.262 -1.324 6.129 1.00 95.56 95 ALA A CA 1
ATOM 721 C C . ALA A 1 95 ? -6.238 -2.313 6.786 1.00 95.56 95 ALA A C 1
ATOM 723 O O . ALA A 1 95 ? -7.198 -1.890 7.428 1.00 95.56 95 ALA A O 1
ATOM 724 N N . ILE A 1 96 ? -5.970 -3.621 6.692 1.00 96.81 96 ILE A N 1
ATOM 725 C CA . ILE A 1 96 ? -6.754 -4.652 7.388 1.00 96.81 96 ILE A CA 1
ATOM 726 C C . ILE A 1 96 ? -6.655 -4.457 8.905 1.00 96.81 96 ILE A C 1
ATOM 728 O O . ILE A 1 96 ? -7.676 -4.453 9.587 1.00 96.81 96 ILE A O 1
ATOM 732 N N . ALA A 1 97 ? -5.451 -4.240 9.440 1.00 94.50 97 ALA A N 1
ATOM 733 C CA . ALA A 1 97 ? -5.263 -3.988 10.866 1.00 94.50 97 ALA A CA 1
ATOM 734 C 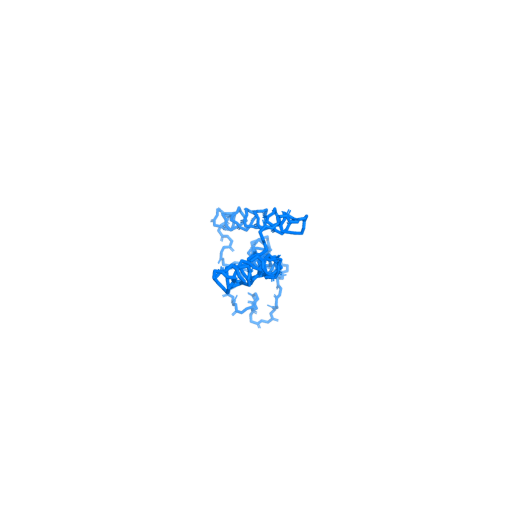C . ALA A 1 97 ? -6.004 -2.723 11.333 1.00 94.50 97 ALA A C 1
ATOM 736 O O . ALA A 1 97 ? -6.634 -2.742 12.388 1.00 94.50 97 ALA A O 1
ATOM 737 N N . ALA A 1 98 ? -5.979 -1.648 10.539 1.00 93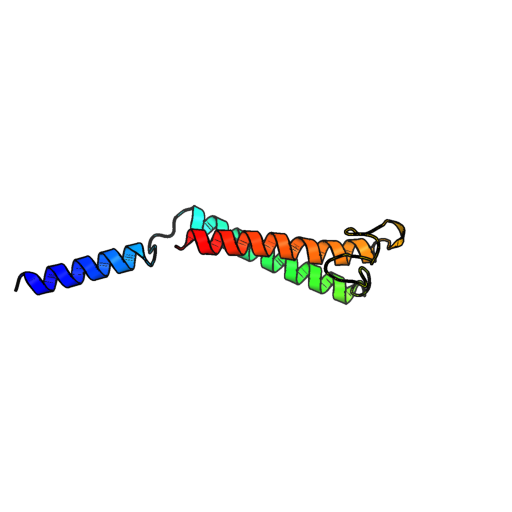.31 98 ALA A N 1
ATOM 738 C CA . ALA A 1 98 ? -6.709 -0.416 10.824 1.00 93.31 98 ALA A CA 1
ATOM 739 C C . ALA A 1 98 ? -8.231 -0.622 10.802 1.00 93.31 98 ALA A C 1
ATOM 741 O O . ALA A 1 98 ? -8.927 -0.091 11.660 1.00 93.31 98 ALA A O 1
ATOM 742 N N . PHE A 1 99 ? -8.749 -1.420 9.867 1.00 91.94 99 PHE A N 1
ATOM 743 C CA . PHE A 1 99 ? -10.168 -1.771 9.817 1.00 91.94 99 PHE A CA 1
ATOM 744 C C . PHE A 1 99 ? -10.595 -2.574 11.053 1.00 91.94 99 PHE A C 1
ATOM 746 O O . PHE A 1 99 ? -11.580 -2.235 11.705 1.00 91.94 99 PHE A O 1
ATOM 753 N N . LEU A 1 100 ? -9.807 -3.586 11.425 1.00 91.12 100 LEU A N 1
ATOM 754 C CA . LEU A 1 100 ? -10.044 -4.397 12.621 1.00 91.12 100 LEU A CA 1
ATOM 755 C C . LEU A 1 100 ? -9.895 -3.602 13.926 1.00 91.12 100 LEU A C 1
ATOM 757 O O . LEU A 1 100 ? -10.487 -3.983 14.926 1.00 91.12 100 LEU A O 1
ATOM 761 N N . ALA A 1 101 ? -9.123 -2.511 13.933 1.00 88.81 101 ALA A N 1
ATOM 762 C CA . ALA A 1 101 ? -8.977 -1.640 15.098 1.00 88.81 101 ALA A CA 1
ATOM 763 C C . ALA A 1 101 ? -10.244 -0.823 15.409 1.00 88.81 101 ALA A C 1
ATOM 765 O O . ALA A 1 101 ? -10.434 -0.402 16.549 1.00 88.81 101 ALA A O 1
ATOM 766 N N . VAL A 1 102 ? -11.082 -0.559 14.401 1.00 85.75 102 VAL A N 1
ATOM 767 C CA . VAL A 1 102 ? -12.263 0.316 14.521 1.00 85.75 102 VAL A CA 1
ATOM 768 C C . VAL A 1 102 ? -13.556 -0.472 14.767 1.00 85.75 102 VAL A C 1
ATOM 770 O O . VAL A 1 102 ? -14.514 0.093 15.299 1.00 85.75 102 VAL A O 1
ATOM 773 N N . ILE A 1 103 ? -13.572 -1.759 14.414 1.00 82.31 103 ILE A N 1
ATOM 774 C CA . ILE A 1 103 ? -14.661 -2.708 14.708 1.00 82.31 103 ILE A CA 1
ATOM 775 C C . ILE A 1 103 ? -14.558 -3.234 16.154 1.00 82.31 103 ILE A C 1
ATOM 777 O O . ILE A 1 103 ? -15.608 -3.619 16.703 1.00 82.31 103 ILE A O 1
#

Sequence (103 aa):
MKGGREAKDVRRKISDFLFRTQVDGWVRATAWASLLANSLLILTGGLVRLTGSGLGCPTWPRCTDDSWTSTAAMGIHGAIEFGNRLLTFVLTLVAIAAFLAVI

Organism: NCBI:txid1736139

Radius of gyration: 22.04 Å; Cα contacts (8 Å, |Δi|>4): 86; chains: 1; bounding box: 63×27×48 Å

pLDDT: mean 86.13, std 9.1, range [59.81, 97.69]

InterPro domains:
  IPR003780 COX15/CtaA family [PF02628] (31-67)
  IPR050450 COX15/CtaA Heme A synthase, prokaryotes [PTHR35457] (27-101)

Mean predicted aligned error: 8.79 Å

Foldseek 3Di:
DPVVVVVVVVVVVVVCVLFVPDCDPQLVVLVVVLVVLVVVLVVLVVVLVVVVLCCLQVDPPASDPPGNARDCVSPPSVVSNRVSSVSVVVSVVSVVSNVVVGD